Protein AF-A0A920EDB9-F1 (afdb_monomer)

Secondary structure (DSSP, 8-state):
-HHHHHHHHHHHHH--S-SS-------S-TTS-GGG-HHHHHHHH-GGGG--S-------STT--PPP----

Foldseek 3Di:
DVVLVVVLVCCVPPPVPDPDDDQDDDADDPVHDPVPTRVVVCCVPPVVSVDDPDDDDSDDDPPDDDDDDDDD

Mean predicted aligned error: 5.45 Å

pLDDT: mean 86.72, std 14.05, range [47.97, 97.56]

Solvent-accessible surface area (backbone atoms only — not comparable to full-atom values): 5028 Å² total; per-residue (Å²): 96,70,68,34,51,53,49,53,54,48,43,67,73,72,49,82,84,57,100,60,94,82,84,88,87,86,69,52,48,73,97,48,65,72,97,59,23,35,60,59,53,41,51,73,76,46,46,73,81,72,69,68,99,72,87,85,76,57,66,86,62,90,90,60,90,76,88,79,76,87,79,128

Sequence (72 aa):
MKGGIAIMLSLALNVPDSAVDMTYVFYAREEVAHKHNGLLEIEANQPELLTADLAILGERPQAILKLGVREQ

Structure (mmCIF, N/CA/C/O backbone):
data_AF-A0A920EDB9-F1
#
_entry.id   AF-A0A920EDB9-F1
#
loop_
_atom_site.group_PDB
_atom_site.id
_atom_site.type_symbol
_atom_site.label_atom_id
_atom_site.label_alt_id
_atom_site.label_comp_id
_atom_site.label_asym_id
_atom_site.label_entity_id
_atom_site.label_seq_id
_atom_site.pdbx_PDB_ins_code
_atom_site.Cartn_x
_atom_site.Cartn_y
_atom_site.Cartn_z
_atom_site.occupancy
_atom_site.B_iso_or_equiv
_atom_site.auth_seq_id
_atom_site.auth_comp_id
_atom_site.auth_asym_id
_atom_site.auth_atom_id
_atom_s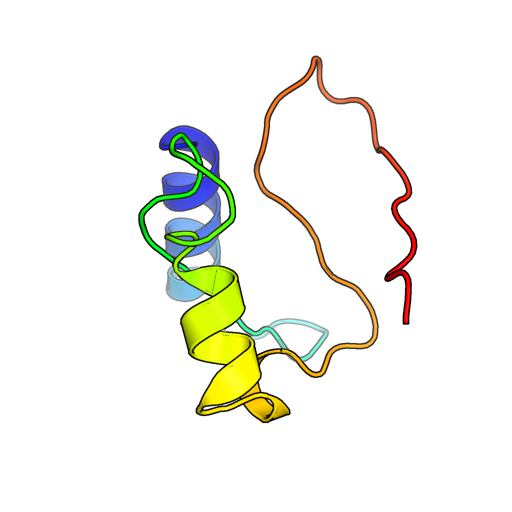ite.pdbx_PDB_model_num
ATOM 1 N N . MET A 1 1 ? 2.512 10.460 4.847 1.00 80.75 1 MET A N 1
ATOM 2 C CA . MET A 1 1 ? 2.424 9.494 3.719 1.00 80.75 1 MET A CA 1
ATOM 3 C C . MET A 1 1 ? 2.557 10.057 2.285 1.00 80.75 1 MET A C 1
ATOM 5 O O . MET A 1 1 ? 2.712 9.255 1.375 1.00 80.75 1 MET A O 1
ATOM 9 N N . LYS A 1 2 ? 2.563 11.380 2.011 1.00 88.75 2 LYS A N 1
ATOM 10 C CA . LYS A 1 2 ? 2.543 11.903 0.613 1.00 88.75 2 LYS A CA 1
ATOM 11 C C . LYS A 1 2 ? 3.681 11.394 -0.297 1.00 88.75 2 LYS A C 1
ATOM 13 O O . LYS A 1 2 ? 3.445 11.126 -1.465 1.00 88.75 2 LYS A O 1
ATOM 18 N N . GLY A 1 3 ? 4.896 11.230 0.239 1.00 89.25 3 GLY A N 1
ATOM 19 C CA . GLY A 1 3 ? 6.026 10.676 -0.520 1.00 89.25 3 GLY A CA 1
ATOM 20 C C . GLY A 1 3 ? 5.826 9.212 -0.932 1.00 89.25 3 GLY A C 1
ATOM 21 O O . GLY A 1 3 ? 6.108 8.866 -2.071 1.00 89.25 3 GLY A O 1
ATOM 22 N N . GLY A 1 4 ? 5.274 8.377 -0.042 1.00 89.50 4 GLY A N 1
ATOM 23 C CA . GLY A 1 4 ? 4.925 6.988 -0.363 1.00 89.50 4 GLY A CA 1
ATOM 24 C C . GLY A 1 4 ? 3.852 6.908 -1.450 1.00 89.50 4 GLY A C 1
ATOM 25 O O . GLY A 1 4 ? 4.002 6.145 -2.396 1.00 89.50 4 GLY A O 1
ATOM 26 N N . ILE A 1 5 ? 2.838 7.781 -1.382 1.00 93.12 5 ILE A N 1
ATOM 27 C CA . ILE A 1 5 ? 1.803 7.894 -2.423 1.00 93.12 5 ILE A CA 1
ATOM 28 C C . ILE A 1 5 ? 2.420 8.257 -3.779 1.00 93.12 5 ILE A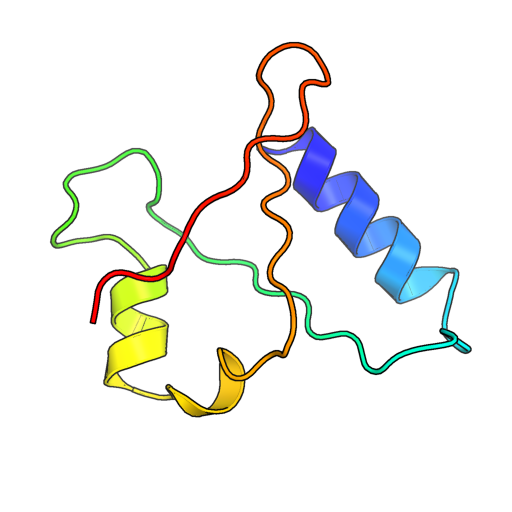 C 1
ATOM 30 O O . ILE A 1 5 ? 2.096 7.630 -4.782 1.00 93.12 5 ILE A O 1
ATOM 34 N N . ALA A 1 6 ? 3.331 9.234 -3.821 1.00 93.69 6 ALA A N 1
ATOM 35 C CA . ALA A 1 6 ? 3.994 9.629 -5.064 1.00 93.69 6 ALA A CA 1
ATOM 36 C C . ALA A 1 6 ? 4.811 8.481 -5.684 1.00 93.69 6 ALA A C 1
ATOM 38 O O . ALA A 1 6 ? 4.779 8.297 -6.898 1.00 93.69 6 ALA A O 1
ATOM 39 N N . ILE A 1 7 ? 5.503 7.685 -4.860 1.00 92.50 7 ILE A N 1
ATOM 40 C CA . ILE A 1 7 ? 6.238 6.497 -5.319 1.00 92.50 7 ILE A CA 1
ATOM 41 C C . ILE A 1 7 ? 5.274 5.450 -5.884 1.00 92.50 7 ILE A C 1
ATOM 43 O O . ILE A 1 7 ? 5.490 4.977 -6.995 1.00 92.50 7 ILE A O 1
ATOM 47 N N . MET A 1 8 ? 4.200 5.126 -5.160 1.00 93.75 8 MET A N 1
ATOM 48 C CA . MET A 1 8 ? 3.192 4.156 -5.605 1.00 93.75 8 MET A CA 1
ATOM 49 C C . MET A 1 8 ? 2.554 4.566 -6.937 1.00 93.75 8 MET A C 1
ATOM 51 O O . MET A 1 8 ? 2.478 3.754 -7.853 1.00 93.75 8 MET A O 1
ATOM 55 N N . LEU A 1 9 ? 2.168 5.838 -7.083 1.00 95.25 9 LEU A N 1
ATOM 56 C CA . LEU A 1 9 ? 1.630 6.362 -8.343 1.00 95.25 9 LEU A CA 1
ATOM 57 C C . LEU A 1 9 ? 2.661 6.310 -9.476 1.00 95.25 9 LEU A C 1
ATOM 59 O O . LEU A 1 9 ? 2.320 5.955 -10.599 1.00 95.25 9 LEU A O 1
ATOM 63 N N . SER A 1 10 ? 3.923 6.636 -9.190 1.00 95.50 10 SER A N 1
ATOM 64 C CA . SER A 1 10 ? 4.998 6.535 -10.179 1.00 95.50 10 SER A CA 1
ATOM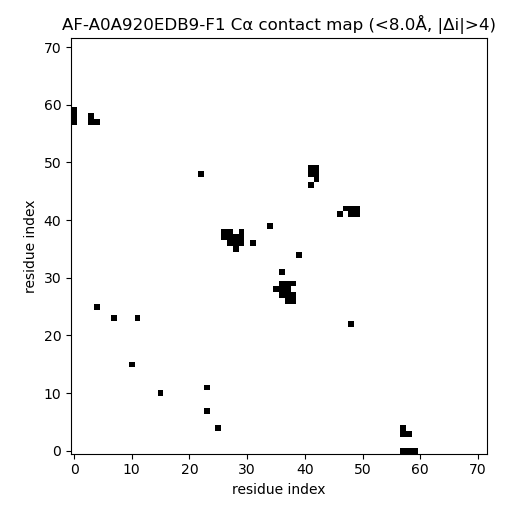 65 C C . SER A 1 10 ? 5.190 5.094 -10.661 1.00 95.50 10 SER A C 1
ATOM 67 O O . SER A 1 10 ? 5.294 4.874 -11.865 1.00 95.50 10 SER A O 1
ATOM 69 N N . LEU A 1 11 ? 5.184 4.112 -9.754 1.00 94.19 11 LEU A N 1
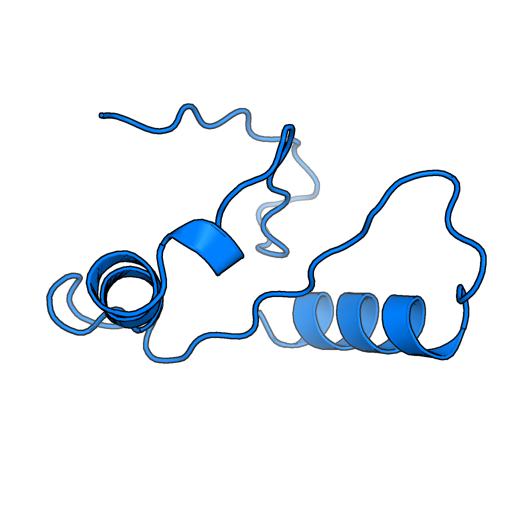ATOM 70 C CA . LEU A 1 11 ? 5.292 2.694 -10.110 1.00 94.19 11 LEU A CA 1
ATOM 71 C C . LEU A 1 11 ? 4.102 2.235 -10.956 1.00 94.19 11 LEU A C 1
ATOM 73 O O . LEU A 1 11 ? 4.313 1.659 -12.018 1.00 94.19 11 LEU A O 1
ATOM 77 N N . ALA A 1 12 ? 2.877 2.573 -10.545 1.00 94.25 12 ALA A N 1
ATOM 78 C CA . ALA A 1 12 ? 1.665 2.228 -11.287 1.00 94.25 12 ALA A CA 1
ATOM 79 C C . ALA A 1 12 ? 1.667 2.779 -12.726 1.00 94.25 12 ALA A C 1
ATOM 81 O O . ALA A 1 12 ? 1.118 2.153 -13.627 1.00 94.25 12 ALA A O 1
ATOM 82 N N . LEU A 1 13 ? 2.285 3.944 -12.950 1.00 95.88 13 LEU A N 1
ATOM 83 C CA . LEU A 1 13 ? 2.351 4.582 -14.268 1.00 95.88 13 LEU A CA 1
ATOM 84 C C . LEU A 1 13 ? 3.530 4.115 -15.127 1.00 95.88 13 LEU A C 1
ATOM 86 O O . LEU A 1 13 ? 3.420 4.119 -16.350 1.00 95.88 13 LEU A O 1
ATOM 90 N N . ASN A 1 14 ? 4.664 3.775 -14.513 1.00 96.81 14 ASN A N 1
ATOM 91 C CA . ASN A 1 14 ? 5.922 3.558 -15.237 1.00 96.81 14 ASN A CA 1
ATOM 92 C C . ASN A 1 14 ? 6.396 2.097 -15.239 1.00 96.81 14 ASN A C 1
ATOM 94 O O . ASN A 1 14 ? 7.371 1.788 -15.920 1.00 96.81 14 ASN A O 1
ATOM 98 N N . VAL A 1 15 ? 5.733 1.202 -14.500 1.00 95.00 15 VAL A N 1
ATOM 99 C CA . VAL A 1 15 ? 6.069 -0.230 -14.425 1.00 95.00 15 VAL A CA 1
ATOM 100 C C . VAL A 1 15 ? 4.819 -1.072 -14.723 1.00 95.00 15 VAL 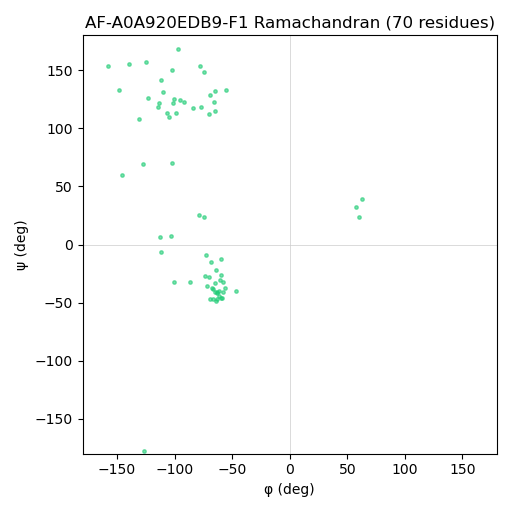A C 1
ATOM 102 O O . VAL A 1 15 ? 4.273 -1.698 -13.817 1.00 95.00 15 VAL A O 1
ATOM 105 N N . PRO A 1 16 ? 4.323 -1.068 -15.975 1.00 88.81 16 PRO A N 1
ATOM 106 C CA . PRO A 1 16 ? 3.121 -1.818 -16.346 1.00 88.81 16 PRO A CA 1
ATOM 107 C C . PRO A 1 16 ? 3.343 -3.339 -16.356 1.00 88.81 16 PRO A C 1
ATOM 109 O O . PRO A 1 16 ? 2.409 -4.087 -16.098 1.00 88.81 16 PRO A O 1
ATOM 112 N N . ASP A 1 17 ? 4.578 -3.785 -16.608 1.00 92.69 17 ASP A N 1
ATOM 113 C CA . ASP A 1 17 ? 4.964 -5.198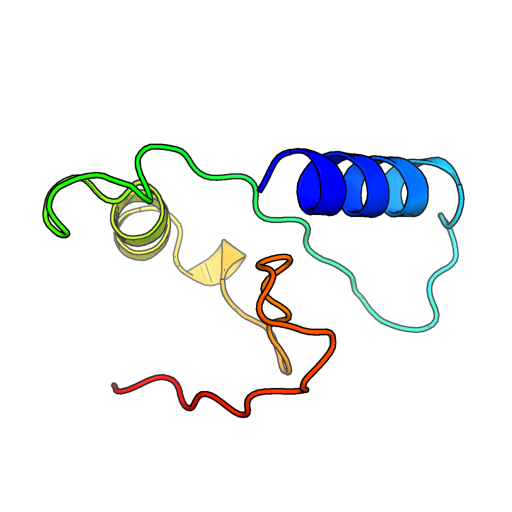 -16.650 1.00 92.69 17 ASP A CA 1
ATOM 114 C C . ASP A 1 17 ? 5.697 -5.588 -15.356 1.00 92.69 17 ASP A C 1
ATOM 116 O O . ASP A 1 17 ? 6.918 -5.780 -15.328 1.00 92.69 17 ASP A O 1
ATOM 120 N N . SER A 1 18 ? 4.966 -5.641 -14.242 1.00 90.75 18 SER A N 1
ATOM 121 C CA . SER A 1 18 ? 5.513 -6.106 -12.965 1.00 90.75 18 SER A CA 1
ATOM 122 C C . SER A 1 18 ? 5.690 -7.630 -12.948 1.00 90.75 18 SER A C 1
ATOM 124 O O . SER A 1 18 ? 4.922 -8.380 -13.537 1.00 90.75 18 SER A O 1
ATOM 126 N N . ALA A 1 19 ? 6.703 -8.115 -12.222 1.00 94.56 19 ALA A N 1
ATOM 127 C CA . ALA A 1 19 ? 6.952 -9.554 -12.057 1.00 94.56 19 ALA A CA 1
ATOM 128 C C . ALA A 1 19 ? 5.931 -10.262 -11.140 1.00 94.56 19 ALA A C 1
ATOM 130 O O . ALA A 1 19 ? 5.967 -11.482 -11.000 1.00 94.56 19 ALA A O 1
ATOM 131 N N . VAL A 1 20 ? 5.075 -9.488 -10.474 1.00 93.81 20 VAL A N 1
ATOM 132 C CA . VAL A 1 20 ? 4.041 -9.940 -9.538 1.00 93.81 20 VAL A CA 1
ATOM 133 C C . VAL A 1 20 ? 2.774 -9.124 -9.761 1.00 93.81 20 VAL A C 1
ATOM 135 O O . VAL A 1 20 ? 2.862 -7.976 -10.208 1.00 93.81 20 VAL A O 1
ATOM 138 N N . ASP A 1 21 ? 1.621 -9.681 -9.398 1.00 93.81 21 ASP A N 1
ATOM 139 C CA . ASP A 1 21 ? 0.368 -8.929 -9.367 1.00 93.81 21 ASP A CA 1
ATOM 140 C C . ASP A 1 21 ? 0.447 -7.826 -8.305 1.00 93.81 21 ASP A C 1
ATOM 142 O O . ASP A 1 21 ? 0.89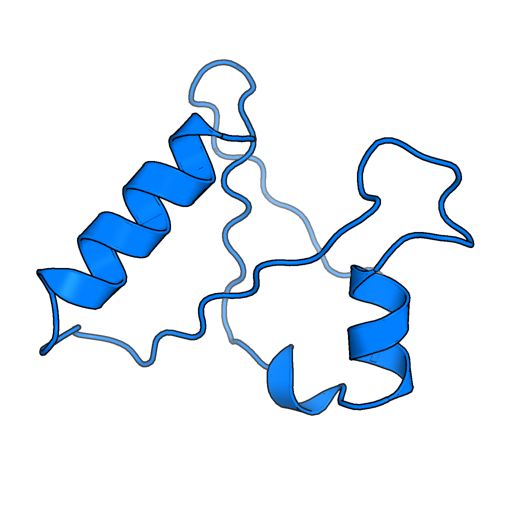2 -8.046 -7.175 1.00 93.81 21 ASP A O 1
ATOM 146 N N . MET A 1 22 ? 0.047 -6.611 -8.680 1.00 93.31 22 MET A N 1
ATOM 147 C CA . MET A 1 22 ? 0.127 -5.439 -7.812 1.00 93.31 22 MET A CA 1
ATOM 148 C C . MET A 1 22 ? -1.238 -4.788 -7.621 1.00 93.31 22 MET A C 1
ATOM 150 O O . MET A 1 22 ? -1.875 -4.353 -8.579 1.00 93.31 22 MET A O 1
ATOM 154 N N . THR A 1 23 ? -1.621 -4.617 -6.356 1.00 94.81 23 THR A N 1
ATOM 155 C CA . THR A 1 23 ? -2.786 -3.828 -5.941 1.00 94.81 23 THR A CA 1
ATOM 156 C C . THR A 1 23 ? -2.314 -2.601 -5.167 1.00 94.81 23 THR A C 1
ATOM 158 O O . THR A 1 23 ? -1.650 -2.717 -4.137 1.00 94.81 23 THR A O 1
ATOM 161 N N . TYR A 1 24 ? -2.669 -1.405 -5.645 1.00 94.56 24 TYR A N 1
ATOM 162 C CA . TYR A 1 24 ? -2.367 -0.141 -4.968 1.00 94.56 24 TYR A CA 1
ATOM 163 C C . TYR A 1 24 ? -3.585 0.339 -4.175 1.00 94.56 24 TYR A C 1
ATOM 165 O O . TYR A 1 24 ? -4.594 0.730 -4.760 1.00 94.56 24 TYR A O 1
ATOM 173 N N . VAL A 1 25 ? -3.485 0.349 -2.844 1.00 95.12 25 VAL A N 1
ATOM 174 C CA . VAL A 1 25 ? -4.583 0.764 -1.956 1.00 95.12 25 VAL A CA 1
ATOM 175 C C . VAL A 1 25 ? -4.311 2.159 -1.396 1.00 95.12 25 VAL A C 1
ATOM 177 O O . VAL A 1 25 ? -3.436 2.353 -0.552 1.00 95.12 25 VAL A O 1
ATOM 180 N N . PHE A 1 26 ? -5.094 3.140 -1.847 1.00 94.19 26 PHE A N 1
ATOM 181 C CA . PHE A 1 26 ? -5.101 4.497 -1.300 1.00 94.19 26 PHE A CA 1
ATOM 182 C C . PHE A 1 26 ? -6.377 4.700 -0.485 1.00 94.19 26 PHE A C 1
ATOM 184 O O . PHE A 1 26 ? -7.470 4.723 -1.044 1.00 94.19 26 PHE A O 1
ATOM 191 N N . TYR A 1 27 ? -6.246 4.869 0.829 1.00 94.38 27 TYR A N 1
ATOM 192 C CA . TYR A 1 27 ? -7.382 5.065 1.728 1.00 94.38 27 TYR A CA 1
ATOM 193 C C . TYR A 1 27 ? -7.231 6.355 2.543 1.00 94.38 27 TYR A C 1
ATOM 195 O O . TYR A 1 27 ? -6.136 6.901 2.700 1.00 94.38 27 TYR A O 1
ATOM 203 N N . ALA A 1 28 ? -8.355 6.881 3.024 1.00 93.94 28 ALA A N 1
ATOM 204 C CA . ALA A 1 28 ? -8.406 8.114 3.802 1.00 93.94 28 ALA A CA 1
ATOM 205 C C . ALA A 1 28 ? -8.435 7.833 5.311 1.00 93.94 28 ALA A C 1
ATOM 207 O O . ALA A 1 28 ? -8.733 6.722 5.742 1.00 93.94 28 ALA A O 1
ATOM 208 N N . ARG A 1 29 ? -8.228 8.888 6.113 1.00 94.75 29 ARG A N 1
ATOM 209 C CA . ARG A 1 29 ? -8.465 8.872 7.569 1.00 94.75 29 ARG A CA 1
ATOM 210 C C . ARG A 1 29 ? -7.588 7.875 8.346 1.00 94.75 29 ARG A C 1
ATOM 212 O O . ARG A 1 29 ? -8.048 7.262 9.298 1.00 94.75 29 ARG A O 1
ATOM 219 N N . GLU A 1 30 ? -6.324 7.743 7.961 1.00 90.81 30 GLU A N 1
ATOM 220 C CA . GLU A 1 30 ? -5.343 6.971 8.736 1.00 90.81 30 GLU A CA 1
ATOM 221 C C . GLU A 1 30 ? -4.998 7.688 10.062 1.00 90.81 30 GLU A C 1
ATOM 223 O O . GLU A 1 30 ? -5.150 7.111 11.131 1.00 90.81 30 GLU A O 1
ATOM 228 N N . GLU A 1 31 ? -4.719 8.995 10.009 1.00 90.94 31 GLU A N 1
ATOM 229 C CA . GLU A 1 31 ? -4.296 9.832 11.152 1.00 90.94 31 GLU A CA 1
ATOM 230 C C . GLU A 1 31 ? -5.448 10.272 12.095 1.00 90.94 31 GLU A C 1
ATOM 232 O O . GLU A 1 31 ? -5.391 11.332 12.726 1.00 90.94 31 GLU A O 1
ATOM 237 N N . VAL A 1 32 ? -6.554 9.524 12.157 1.00 92.88 32 VAL A N 1
ATOM 238 C CA . VAL A 1 32 ? -7.691 9.818 13.056 1.00 92.88 32 VAL A CA 1
ATOM 239 C C . VAL A 1 32 ? -8.048 8.597 13.907 1.00 92.88 32 VAL A C 1
ATOM 241 O O . VAL A 1 32 ? -7.392 7.564 13.856 1.00 92.88 32 VAL A O 1
ATOM 244 N N . ALA A 1 33 ? -9.099 8.702 14.729 1.00 93.50 33 ALA A N 1
ATOM 245 C CA . ALA A 1 33 ? -9.552 7.583 15.550 1.00 93.50 33 ALA A CA 1
ATOM 246 C C . ALA A 1 33 ? -9.839 6.336 14.695 1.00 93.50 33 ALA A C 1
ATOM 248 O O . ALA A 1 33 ? -10.582 6.420 13.719 1.00 93.50 33 ALA A O 1
ATOM 249 N N . HIS A 1 34 ? -9.326 5.180 15.134 1.00 91.94 34 HIS A N 1
ATOM 250 C CA . HIS A 1 34 ? -9.374 3.901 14.413 1.00 91.94 34 HIS A CA 1
ATOM 251 C C . HIS A 1 34 ? -10.756 3.561 13.831 1.00 91.94 34 HIS A C 1
ATOM 253 O O . HIS A 1 34 ? -10.855 3.143 12.688 1.00 91.94 34 HIS A O 1
ATOM 259 N N . LYS A 1 35 ? -11.843 3.839 14.564 1.00 94.12 35 LYS A N 1
ATOM 260 C CA . LYS A 1 35 ? -13.234 3.618 14.114 1.00 94.12 35 LYS A CA 1
ATOM 261 C C . LYS A 1 35 ? -13.647 4.379 12.840 1.00 94.12 35 LYS A C 1
ATOM 263 O O . LYS A 1 35 ? -14.731 4.139 12.323 1.00 94.12 35 LYS A O 1
ATOM 268 N N . HIS A 1 36 ? -12.844 5.340 12.392 1.00 96.00 36 HIS A N 1
ATOM 269 C CA . HIS A 1 36 ? -13.053 6.126 11.175 1.00 96.00 36 HIS A CA 1
ATOM 270 C C . HIS A 1 36 ? -12.003 5.830 10.096 1.00 96.00 36 HIS A C 1
ATOM 272 O O . HIS A 1 36 ? -11.959 6.537 9.087 1.00 96.00 36 HIS A O 1
ATOM 278 N N . ASN A 1 37 ? -11.141 4.833 10.312 1.00 95.31 37 ASN A N 1
ATOM 279 C CA . ASN A 1 37 ? -10.091 4.470 9.374 1.00 95.31 37 ASN A CA 1
ATOM 280 C C . ASN A 1 37 ? -10.712 3.937 8.075 1.00 95.31 37 ASN A C 1
ATOM 282 O O . ASN A 1 37 ? -11.464 2.963 8.087 1.00 95.31 37 ASN A O 1
ATOM 286 N N . GLY A 1 38 ? -10.385 4.573 6.947 1.00 96.06 38 GLY A N 1
ATOM 287 C CA . GLY A 1 38 ? -10.920 4.192 5.641 1.00 96.06 38 GLY A CA 1
ATOM 288 C C . GLY A 1 38 ? -10.510 2.787 5.192 1.00 96.06 38 GLY A C 1
ATOM 289 O O . GLY A 1 38 ? -11.212 2.194 4.382 1.00 96.06 38 GLY A O 1
ATOM 290 N N . LEU A 1 39 ? -9.424 2.221 5.725 1.00 95.12 39 LEU A N 1
ATOM 291 C CA . LEU A 1 39 ? -9.038 0.841 5.433 1.00 95.12 39 LEU A CA 1
ATOM 292 C C . LEU A 1 39 ? -10.039 -0.165 6.017 1.00 95.12 39 LEU A C 1
ATOM 294 O O . LEU A 1 39 ? -10.363 -1.136 5.343 1.00 95.12 39 LEU A O 1
ATOM 298 N N . LEU A 1 40 ? -10.587 0.103 7.209 1.00 95.69 40 LEU A N 1
ATOM 299 C CA . LEU A 1 40 ? -11.646 -0.728 7.799 1.00 95.69 40 LEU A CA 1
ATOM 300 C C . LEU A 1 40 ? -12.931 -0.669 6.970 1.00 95.69 40 LEU A C 1
ATOM 302 O O . LEU A 1 40 ? -13.666 -1.646 6.882 1.00 95.69 40 LEU A O 1
ATOM 306 N N . GLU A 1 41 ? -13.211 0.477 6.348 1.00 96.25 41 GLU A N 1
ATOM 307 C CA . GLU A 1 41 ? -14.354 0.609 5.442 1.00 96.25 41 GLU A CA 1
ATOM 308 C C . GLU A 1 41 ? -14.168 -0.235 4.179 1.00 96.25 41 GLU A C 1
ATOM 310 O O . GLU A 1 41 ? -15.130 -0.846 3.717 1.00 96.25 41 GLU A O 1
ATOM 315 N N . ILE A 1 42 ? -12.949 -0.309 3.635 1.00 96.44 42 ILE A N 1
ATOM 316 C CA . ILE A 1 42 ? -12.635 -1.200 2.508 1.00 96.44 42 ILE A CA 1
ATOM 317 C C . ILE A 1 42 ? -12.750 -2.658 2.953 1.00 96.44 42 ILE A C 1
ATOM 319 O O . ILE A 1 42 ? -13.414 -3.438 2.284 1.00 96.44 42 ILE A O 1
ATOM 323 N N . GLU A 1 43 ? -12.177 -3.017 4.101 1.00 95.56 43 GLU A N 1
ATOM 324 C CA . GLU A 1 43 ? -12.249 -4.378 4.639 1.00 95.56 43 GLU A CA 1
ATOM 325 C C . GLU A 1 43 ? -13.694 -4.844 4.857 1.00 95.56 43 GLU A C 1
ATOM 327 O O . GLU A 1 43 ? -14.035 -5.976 4.526 1.00 95.56 43 GLU A O 1
ATOM 332 N N . ALA A 1 44 ? -14.563 -3.968 5.365 1.00 96.44 44 ALA A N 1
ATOM 333 C CA . ALA A 1 44 ? -15.957 -4.307 5.623 1.00 96.44 44 ALA A CA 1
ATOM 334 C C . ALA A 1 44 ? -16.799 -4.451 4.343 1.00 96.44 44 ALA A C 1
ATOM 336 O O . ALA A 1 44 ? -17.717 -5.268 4.311 1.00 96.44 44 ALA A O 1
ATOM 337 N N . ASN A 1 45 ? -16.529 -3.642 3.312 1.00 97.56 45 ASN A N 1
ATOM 338 C CA . ASN A 1 45 ? -17.381 -3.572 2.119 1.00 97.56 45 ASN A CA 1
ATOM 339 C C . ASN A 1 45 ? -16.841 -4.369 0.922 1.00 97.56 45 ASN A C 1
ATOM 341 O O . ASN A 1 45 ? -17.636 -4.834 0.109 1.00 97.56 45 ASN A O 1
ATOM 345 N N . GLN A 1 46 ? -15.518 -4.468 0.784 1.00 96.81 46 GLN A N 1
ATOM 346 C CA . GLN A 1 46 ? -14.803 -5.067 -0.352 1.00 96.81 46 GLN A CA 1
ATOM 347 C C . GLN A 1 46 ? -13.505 -5.762 0.121 1.00 96.81 46 GLN A C 1
ATOM 349 O O . GLN A 1 46 ? -12.401 -5.377 -0.285 1.00 96.81 46 GLN A O 1
ATOM 354 N N . PRO A 1 47 ? -13.597 -6.766 1.019 1.00 95.38 47 PRO A N 1
ATOM 355 C CA . PRO A 1 47 ? -12.428 -7.438 1.597 1.00 95.38 47 PRO A CA 1
ATOM 356 C C . PRO A 1 47 ? -11.522 -8.102 0.551 1.00 95.38 47 PRO A C 1
ATOM 358 O O . PRO A 1 47 ? -10.317 -8.242 0.774 1.00 95.38 47 PRO A O 1
ATOM 361 N N . GLU A 1 48 ? -12.068 -8.489 -0.601 1.00 94.81 48 GLU A N 1
ATOM 362 C CA . GLU A 1 48 ? -11.325 -9.075 -1.714 1.00 94.81 48 GLU A CA 1
ATOM 363 C C . GLU A 1 48 ? -10.240 -8.138 -2.263 1.00 94.81 48 GLU A C 1
ATOM 365 O O . GLU A 1 48 ? -9.181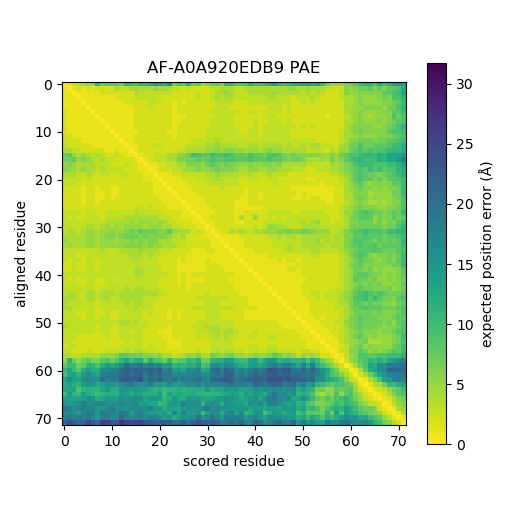 -8.616 -2.666 1.00 94.81 48 GLU A O 1
ATOM 370 N N . LEU A 1 49 ? -10.437 -6.814 -2.188 1.00 95.06 49 LEU A N 1
ATOM 371 C CA . LEU A 1 49 ? -9.435 -5.827 -2.611 1.00 95.06 49 LEU A CA 1
ATOM 372 C C . LEU A 1 49 ? -8.199 -5.793 -1.699 1.00 95.06 49 LEU A C 1
ATOM 374 O O . LEU A 1 49 ? -7.175 -5.227 -2.077 1.00 95.06 49 LEU A O 1
ATOM 378 N N . LEU A 1 50 ? -8.288 -6.385 -0.504 1.00 94.75 50 LEU A N 1
ATOM 379 C CA . LEU A 1 50 ? -7.197 -6.471 0.472 1.00 94.75 50 LEU A CA 1
ATOM 380 C C . LEU A 1 50 ? -6.549 -7.863 0.513 1.00 94.75 50 LEU A C 1
ATOM 382 O O . LEU A 1 50 ? -5.721 -8.134 1.386 1.00 94.75 50 LEU A O 1
ATOM 386 N N . THR A 1 51 ? -6.922 -8.757 -0.405 1.00 93.38 51 THR A N 1
ATOM 387 C CA . THR A 1 51 ? -6.298 -10.079 -0.519 1.00 93.38 51 THR A CA 1
ATOM 388 C C . THR A 1 51 ? -4.945 -9.946 -1.213 1.00 93.38 51 THR A C 1
ATOM 390 O O . THR A 1 51 ? -4.874 -9.512 -2.359 1.00 93.38 51 THR A O 1
ATOM 393 N N . ALA A 1 52 ? -3.871 -10.308 -0.512 1.00 92.94 52 ALA A N 1
ATOM 394 C CA . ALA A 1 52 ? -2.508 -10.303 -1.035 1.00 92.94 52 ALA A CA 1
ATOM 395 C C . ALA A 1 52 ? -1.617 -11.259 -0.231 1.00 92.94 52 ALA A C 1
ATOM 397 O O . ALA A 1 52 ? -1.843 -11.463 0.963 1.00 92.94 52 ALA A O 1
ATOM 398 N N . ASP A 1 53 ? -0.565 -11.780 -0.864 1.00 94.25 53 ASP A N 1
ATOM 399 C CA . ASP A 1 53 ? 0.466 -12.577 -0.184 1.00 94.25 53 ASP A CA 1
ATOM 400 C C . ASP A 1 53 ? 1.394 -11.711 0.687 1.00 94.25 53 ASP A C 1
ATOM 402 O O . ASP A 1 53 ? 1.968 -12.179 1.670 1.00 94.25 53 ASP A O 1
ATOM 406 N N . LEU A 1 54 ? 1.545 -10.431 0.326 1.00 90.75 54 LEU A N 1
ATOM 407 C CA . LEU A 1 54 ? 2.372 -9.452 1.025 1.00 90.75 54 LEU A CA 1
ATOM 408 C C . LEU A 1 54 ? 1.765 -8.050 0.907 1.00 90.75 54 LEU A C 1
ATOM 410 O O . LEU A 1 54 ? 1.447 -7.593 -0.189 1.00 90.75 54 LEU A O 1
ATOM 414 N N . ALA A 1 55 ? 1.688 -7.333 2.029 1.00 91.69 55 ALA A N 1
ATOM 415 C CA . ALA A 1 55 ? 1.309 -5.924 2.066 1.00 91.69 55 ALA A CA 1
ATOM 416 C C . ALA A 1 55 ? 2.515 -5.048 2.432 1.00 91.69 55 ALA A C 1
ATOM 418 O O . ALA A 1 55 ? 3.213 -5.309 3.413 1.00 91.69 55 ALA A O 1
ATOM 419 N N . ILE A 1 56 ? 2.743 -3.985 1.656 1.00 89.38 56 ILE A N 1
ATOM 420 C CA . ILE A 1 56 ? 3.793 -2.991 1.911 1.00 89.38 56 ILE A CA 1
ATOM 421 C C . ILE A 1 56 ? 3.131 -1.655 2.232 1.00 89.38 56 ILE A C 1
ATOM 423 O O . ILE A 1 56 ? 2.457 -1.063 1.389 1.00 89.38 56 ILE A O 1
ATOM 427 N N . LEU A 1 57 ? 3.364 -1.145 3.441 1.00 89.00 57 LEU A N 1
ATOM 428 C CA . LEU A 1 57 ? 2.885 0.172 3.844 1.00 89.00 57 LEU A CA 1
ATOM 429 C C . LEU A 1 57 ? 3.955 1.231 3.556 1.00 89.00 57 LEU A C 1
ATOM 431 O O . LEU A 1 57 ? 5.074 1.160 4.055 1.00 89.00 57 LEU A O 1
ATOM 435 N N . GLY A 1 58 ? 3.609 2.247 2.763 1.00 81.75 58 GLY A N 1
ATOM 436 C CA . GLY A 1 58 ? 4.518 3.334 2.366 1.00 81.75 58 GLY A CA 1
ATOM 437 C C . GLY A 1 58 ? 4.812 4.372 3.462 1.00 81.75 58 GLY A C 1
ATOM 438 O O . GLY A 1 58 ? 5.093 5.536 3.151 1.00 81.75 58 GLY A O 1
ATOM 439 N N . GLU A 1 59 ? 4.671 4.005 4.735 1.00 74.88 59 GLU A N 1
ATOM 440 C CA . GLU A 1 59 ? 4.946 4.885 5.868 1.00 74.88 59 GLU A CA 1
ATOM 441 C C . GLU A 1 59 ? 6.451 5.009 6.141 1.00 74.88 59 GLU A C 1
ATOM 443 O O . GLU A 1 59 ? 7.248 4.134 5.807 1.00 74.88 59 GLU A O 1
ATOM 448 N N . ARG A 1 60 ? 6.871 6.131 6.739 1.00 60.62 60 ARG A N 1
ATOM 449 C CA . ARG A 1 60 ? 8.264 6.307 7.164 1.00 60.62 60 ARG A CA 1
ATOM 450 C C . ARG A 1 60 ? 8.375 6.084 8.664 1.00 60.62 60 ARG A C 1
ATOM 452 O O . ARG A 1 60 ? 7.892 6.912 9.430 1.00 60.62 60 ARG A O 1
ATOM 459 N N . PRO A 1 61 ? 9.216 5.122 9.055 1.00 51.75 61 PRO A N 1
ATOM 460 C CA . PRO A 1 61 ? 10.233 5.440 10.038 1.00 51.75 61 PRO A CA 1
ATOM 461 C C . PRO A 1 61 ? 11.591 4.940 9.531 1.00 51.75 61 PRO A C 1
ATOM 463 O O . PRO A 1 61 ? 11.864 3.747 9.482 1.00 51.75 61 PRO A O 1
ATOM 466 N N . GLN A 1 62 ? 12.459 5.873 9.134 1.00 53.38 62 GLN A N 1
ATOM 467 C CA . GLN A 1 62 ? 13.912 5.646 9.064 1.00 53.38 62 GLN A CA 1
ATOM 468 C C . GLN A 1 62 ? 14.409 4.523 8.121 1.00 53.38 62 GLN A C 1
ATOM 470 O O . GLN A 1 62 ? 15.513 4.031 8.312 1.00 53.38 62 GLN A O 1
ATOM 475 N N . ALA A 1 63 ? 13.640 4.148 7.089 1.00 52.12 63 ALA A N 1
ATOM 476 C CA . ALA A 1 63 ? 13.995 3.070 6.151 1.00 52.12 63 ALA A CA 1
ATOM 477 C C . ALA A 1 63 ? 14.234 1.704 6.828 1.00 52.12 63 ALA A C 1
ATOM 479 O O . ALA A 1 63 ? 15.051 0.908 6.371 1.00 52.12 63 ALA A O 1
ATOM 480 N N . ILE A 1 64 ? 13.517 1.423 7.917 1.00 56.56 64 ILE A N 1
ATOM 481 C CA . ILE A 1 64 ? 13.539 0.114 8.570 1.00 56.56 64 ILE A CA 1
ATOM 482 C C . ILE A 1 64 ? 12.362 -0.704 8.040 1.00 56.56 64 ILE A C 1
ATOM 484 O O . ILE A 1 64 ? 11.212 -0.275 8.143 1.00 56.56 64 ILE A O 1
ATOM 488 N N . LEU A 1 65 ? 12.646 -1.892 7.502 1.00 62.50 65 LEU A N 1
ATOM 489 C CA . LEU A 1 65 ? 11.616 -2.889 7.226 1.00 62.50 65 LEU A CA 1
ATOM 490 C C . LEU A 1 65 ? 11.011 -3.335 8.560 1.00 62.50 65 LEU A C 1
ATOM 492 O O . LEU A 1 65 ? 11.696 -3.934 9.389 1.00 62.50 65 LEU A O 1
ATOM 496 N N . LYS A 1 66 ? 9.727 -3.047 8.764 1.00 58.03 66 LYS A N 1
ATOM 497 C CA . LYS A 1 66 ? 8.955 -3.603 9.872 1.00 58.03 66 LYS A CA 1
ATOM 498 C C . LYS A 1 66 ? 8.107 -4.747 9.344 1.00 58.03 66 LYS A C 1
ATOM 500 O O . LYS A 1 66 ? 7.347 -4.568 8.399 1.00 58.03 66 LYS A O 1
ATOM 505 N N . LEU A 1 67 ? 8.248 -5.909 9.968 1.00 67.50 67 LEU A N 1
ATOM 506 C CA . LEU A 1 67 ? 7.354 -7.032 9.735 1.00 67.50 67 LEU A CA 1
ATOM 507 C C . LEU A 1 67 ? 6.124 -6.836 10.620 1.00 67.50 67 LEU A C 1
ATOM 509 O O . LEU A 1 67 ? 6.241 -6.782 11.843 1.00 67.50 67 LEU A O 1
ATOM 513 N N . GLY A 1 68 ? 4.967 -6.687 9.987 1.00 62.56 68 GLY A N 1
ATOM 514 C CA . GLY A 1 68 ? 3.670 -6.789 10.641 1.00 62.56 68 GLY A CA 1
ATOM 515 C C . GLY A 1 68 ? 3.054 -8.148 10.334 1.00 62.56 68 GLY A C 1
ATOM 516 O O . GLY A 1 68 ? 3.307 -8.722 9.276 1.00 62.56 68 GLY A O 1
ATOM 517 N N . VAL A 1 69 ? 2.242 -8.655 11.253 1.00 63.91 69 VAL A N 1
ATOM 518 C CA . VAL A 1 69 ? 1.330 -9.769 10.987 1.00 63.91 69 VAL A CA 1
ATOM 519 C C . VAL A 1 69 ? -0.086 -9.221 11.038 1.00 63.91 69 VAL A C 1
ATOM 521 O O . VAL A 1 69 ? -0.379 -8.342 11.847 1.00 63.91 69 VAL A O 1
ATOM 524 N N . ARG A 1 70 ? -0.959 -9.705 10.154 1.00 63.09 70 ARG A N 1
ATOM 525 C CA . ARG A 1 70 ? -2.387 -9.413 10.267 1.00 63.09 70 ARG A CA 1
ATOM 526 C C . ARG A 1 70 ? -2.900 -10.175 11.487 1.00 63.09 70 ARG A C 1
ATOM 528 O O . ARG A 1 70 ? -2.877 -11.404 11.482 1.00 63.09 70 ARG A O 1
ATOM 535 N N . GLU A 1 71 ? -3.290 -9.459 12.536 1.00 56.69 71 GLU A N 1
ATOM 536 C CA . GLU A 1 71 ? -4.071 -10.064 13.615 1.00 56.69 71 GLU A CA 1
ATOM 537 C C . GLU A 1 71 ? -5.463 -10.385 13.048 1.00 56.69 71 GLU A C 1
ATOM 539 O O . GLU A 1 71 ? -6.046 -9.553 12.350 1.00 56.69 71 GLU A O 1
ATOM 544 N N . GLN A 1 72 ? -5.910 -11.631 13.233 1.00 47.97 72 GLN A N 1
ATOM 545 C CA . GLN A 1 72 ? -7.219 -12.112 12.774 1.00 47.97 72 GLN A CA 1
ATOM 546 C C . GLN A 1 72 ? -8.346 -11.5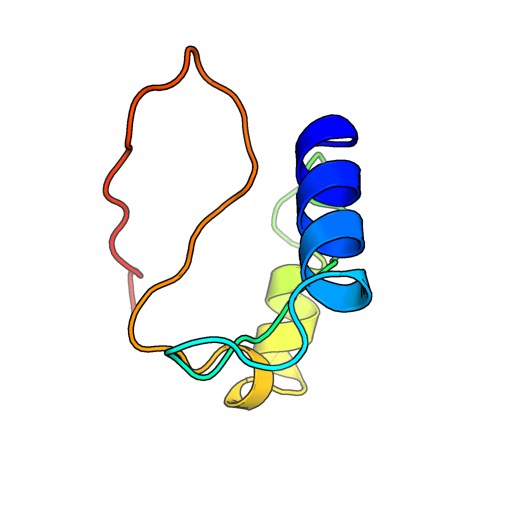75 13.651 1.00 47.97 72 GLN A C 1
ATOM 548 O O . GLN A 1 72 ? -8.139 -11.511 14.885 1.00 47.97 72 GLN A O 1
#

Radius of gyration: 13.35 Å; Cα contacts (8 Å, |Δi|>4): 30; chains: 1; bounding box: 31×24×32 Å